Protein AF-A0A3M1VS32-F1 (afdb_monomer_lite)

Foldseek 3Di:
DVVVVVVVVVVVVVVVVVVVPPPPPPDPDDPLVVQLQVQLVVQLQVQLVVQLVVQVVDPPRDSNVRSNVRSVVRRVVSSVVSVVVVVVVVVVVVVVVVVVVVVVVVVVVVVVVVVVVVVVVVVVVVVVDPPDPVVPPDPPPPPDDPDDDD

Radius of gyration: 36.93 Å; chains: 1; bounding box: 80×40×96 Å

Sequence (150 aa):
MKNSRIRKILVFLVILAVSGCGNSIGQKPSPLIEDITVGGLAGGALGAGTGALVGSLIKNGDVAASAMLGAAIGAPIGMIVKTKYRDFKDDMKIASNYAKIRERQKLIEKTELEIREAREKMHRESMMFEPDPDLRGEYIYTGPTLGIPQ

Secondary structure (DSSP, 8-state):
-HHHHHHHHHHHHHHHHHHHGGGGTTS---HHHHHHHHHHHHHHHHHHHHHHHHHHHSTT--HHHHHHHHHHHHHHHHHHHHHHHHHHHHHHHHHHHHHHHHHHHHHHHHHHHHHHHHHHHHHHHHHH----GGG--S--------PPP-

pLDDT: mean 78.96, std 12.84, range [46.59, 97.81]

Structure (mmCIF, N/CA/C/O backbone):
data_AF-A0A3M1VS32-F1
#
_entry.id   AF-A0A3M1VS32-F1
#
loop_
_atom_site.group_PDB
_atom_site.id
_atom_site.type_symbol
_atom_site.label_atom_id
_atom_site.label_alt_id
_atom_site.label_comp_id
_atom_site.label_asym_id
_atom_site.label_entity_id
_atom_site.label_seq_id
_atom_site.pdbx_PDB_ins_code
_atom_site.Cartn_x
_atom_site.Cartn_y
_atom_site.Cartn_z
_atom_site.occupancy
_atom_site.B_iso_or_equiv
_atom_site.auth_seq_id
_atom_site.auth_comp_id
_atom_site.auth_asym_id
_atom_site.auth_atom_id
_atom_site.pdbx_PDB_model_num
ATOM 1 N N . MET A 1 1 ? -46.459 4.861 32.989 1.00 53.56 1 MET A N 1
ATOM 2 C CA . MET A 1 1 ? -46.376 5.490 31.642 1.00 53.56 1 MET A CA 1
ATOM 3 C C . MET A 1 1 ? -45.253 6.529 31.457 1.00 53.56 1 MET A C 1
ATOM 5 O O . MET A 1 1 ? -44.886 6.774 30.314 1.00 53.56 1 MET A O 1
ATOM 9 N N . LYS A 1 2 ? -44.658 7.114 32.514 1.00 60.03 2 LYS A N 1
ATOM 10 C CA . LYS A 1 2 ? -43.609 8.158 32.401 1.00 60.03 2 LYS A CA 1
ATOM 11 C C . LYS A 1 2 ? -42.298 7.687 31.726 1.00 60.03 2 LYS A C 1
ATOM 13 O O . LYS A 1 2 ? -41.716 8.433 30.947 1.00 60.03 2 LYS A O 1
ATOM 18 N N . ASN A 1 3 ? -41.900 6.426 31.919 1.00 62.53 3 ASN A N 1
ATOM 19 C CA . ASN A 1 3 ? -40.600 5.912 31.446 1.00 62.53 3 ASN A CA 1
ATOM 20 C C . ASN A 1 3 ? -40.516 5.694 29.921 1.00 62.53 3 ASN A C 1
ATOM 22 O O . ASN A 1 3 ? -39.430 5.737 29.351 1.00 62.53 3 ASN A O 1
ATOM 26 N N . SER A 1 4 ? -41.650 5.510 29.234 1.00 68.75 4 SER A N 1
ATOM 27 C CA . SER A 1 4 ? -41.678 5.295 27.775 1.00 68.75 4 SER A CA 1
ATOM 28 C C . SER A 1 4 ? -41.343 6.569 26.986 1.00 68.75 4 SER A C 1
ATOM 30 O O . SER A 1 4 ? -40.641 6.510 25.978 1.00 68.75 4 SER A O 1
ATOM 32 N N . ARG A 1 5 ? -41.768 7.746 27.475 1.00 77.38 5 ARG A N 1
ATOM 33 C CA . ARG A 1 5 ? -41.448 9.033 26.831 1.00 77.38 5 ARG A CA 1
ATOM 34 C C . ARG A 1 5 ? -39.968 9.389 26.963 1.00 77.38 5 ARG A C 1
ATOM 36 O O . ARG A 1 5 ? -39.374 9.838 25.992 1.00 77.38 5 ARG A O 1
ATOM 43 N N . ILE A 1 6 ? -39.368 9.116 28.123 1.00 79.69 6 ILE A N 1
ATOM 44 C CA . ILE A 1 6 ? -37.945 9.387 28.380 1.00 79.69 6 ILE A CA 1
ATOM 45 C C . ILE A 1 6 ? -37.060 8.541 27.455 1.00 79.69 6 ILE A C 1
ATOM 47 O O . ILE A 1 6 ? -36.134 9.070 26.850 1.00 79.69 6 ILE A O 1
ATOM 51 N N . ARG A 1 7 ? -37.398 7.260 27.246 1.00 76.12 7 ARG A N 1
ATOM 52 C CA . ARG A 1 7 ? -36.672 6.381 26.312 1.00 76.12 7 ARG A CA 1
ATOM 53 C C . ARG A 1 7 ? -36.698 6.892 24.868 1.00 76.12 7 ARG A C 1
ATOM 55 O O . ARG A 1 7 ? -35.672 6.859 24.201 1.00 76.12 7 ARG A O 1
ATO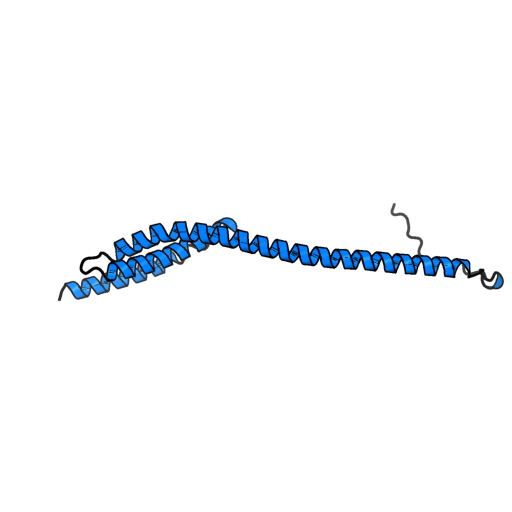M 62 N N . LYS A 1 8 ? -37.847 7.387 24.394 1.00 80.62 8 LYS A N 1
ATOM 63 C CA . LYS A 1 8 ? -37.973 7.930 23.029 1.00 80.62 8 LYS A CA 1
ATOM 64 C C . LYS A 1 8 ? -37.148 9.204 22.835 1.00 80.62 8 LYS A C 1
ATOM 66 O O . LYS A 1 8 ? -36.509 9.346 21.801 1.00 80.62 8 LYS A O 1
ATOM 71 N N . ILE A 1 9 ? -37.122 10.086 23.836 1.00 82.25 9 ILE A N 1
ATOM 72 C CA . ILE A 1 9 ? -36.324 11.321 23.801 1.00 82.25 9 ILE A CA 1
ATOM 73 C C . ILE A 1 9 ? -34.824 10.996 23.781 1.00 82.25 9 ILE A C 1
ATOM 75 O O . ILE A 1 9 ? -34.090 11.583 22.995 1.00 82.25 9 ILE A O 1
ATOM 79 N N . LEU A 1 10 ? -34.382 10.013 24.574 1.00 76.19 10 LEU A N 1
ATOM 80 C CA . LEU A 1 10 ? -32.982 9.575 24.617 1.00 76.19 10 LEU A CA 1
ATOM 81 C C . LEU A 1 10 ? -32.504 9.019 23.269 1.00 76.19 10 LEU A C 1
ATOM 83 O O . LEU A 1 10 ? -31.437 9.394 22.795 1.00 76.19 10 LEU A O 1
ATOM 87 N N . VAL A 1 11 ? -33.318 8.186 22.613 1.00 78.75 11 VAL A N 1
ATOM 88 C CA . VAL A 1 11 ? -32.996 7.647 21.280 1.00 78.75 11 VAL A CA 1
ATOM 89 C C . VAL A 1 11 ? -32.907 8.766 20.238 1.00 78.75 11 VAL A C 1
ATOM 91 O O . VAL A 1 11 ? -31.980 8.781 19.433 1.00 78.75 11 VAL A O 1
ATOM 94 N N . PHE A 1 12 ? -33.822 9.736 20.279 1.00 79.81 12 PHE A N 1
ATOM 95 C CA . PHE A 1 12 ? -33.820 10.860 19.338 1.00 79.81 12 PHE A CA 1
ATOM 96 C C . PHE A 1 12 ? -32.599 11.776 19.520 1.00 79.81 12 PHE A C 1
ATOM 98 O O . PHE A 1 12 ? -32.022 12.247 18.543 1.00 79.81 12 PHE A O 1
ATOM 105 N N . LEU A 1 13 ? -32.171 11.987 20.768 1.00 78.06 13 LEU A N 1
ATOM 106 C CA . LEU A 1 13 ? -31.011 12.812 21.106 1.00 78.06 13 LEU A CA 1
ATOM 107 C C . LEU A 1 13 ? -29.695 12.143 20.680 1.00 78.06 13 LEU A C 1
ATOM 109 O O . LEU A 1 13 ? -28.805 12.820 20.173 1.00 78.06 13 LEU A O 1
ATOM 113 N N . VAL A 1 14 ? -29.605 10.812 20.785 1.00 76.00 14 VAL A N 1
ATOM 114 C CA . VAL A 1 14 ? -28.470 10.037 20.252 1.00 76.00 14 VAL A CA 1
ATOM 115 C C . VAL A 1 14 ? -28.407 10.127 18.723 1.00 76.00 14 VAL A C 1
ATOM 117 O O . VAL A 1 14 ? -27.333 10.363 18.178 1.00 76.00 14 VAL A O 1
ATOM 120 N N . ILE A 1 15 ? -29.540 10.024 18.019 1.00 73.62 15 ILE A N 1
ATOM 121 C CA . ILE A 1 15 ? -29.583 10.161 16.549 1.00 73.62 15 ILE A CA 1
ATOM 122 C C . ILE A 1 15 ? -29.148 11.572 16.110 1.00 73.62 15 ILE A C 1
ATOM 124 O O . ILE A 1 15 ? -28.368 11.715 15.166 1.00 73.62 15 ILE A O 1
ATOM 128 N N . LEU A 1 16 ? -29.591 12.615 16.820 1.00 66.94 16 LEU A N 1
ATOM 129 C CA . LEU A 1 16 ? -29.180 14.002 16.566 1.00 66.94 16 LEU A CA 1
ATOM 130 C C . LEU A 1 16 ? -27.685 14.232 16.834 1.00 66.94 16 LEU A C 1
ATOM 132 O O . LEU A 1 16 ? -27.024 14.893 16.035 1.00 66.94 16 LEU A O 1
ATOM 136 N N . ALA A 1 17 ? -27.135 13.651 17.902 1.00 68.44 17 ALA A N 1
ATOM 137 C CA . ALA A 1 17 ? -25.711 13.760 18.221 1.00 68.44 17 ALA A CA 1
ATOM 138 C C . ALA A 1 17 ? -24.822 13.067 17.171 1.00 68.44 17 ALA A C 1
ATOM 140 O O . ALA A 1 17 ? -23.802 13.621 16.766 1.00 68.44 17 ALA A O 1
ATOM 141 N N . VAL A 1 18 ? -25.237 11.899 16.665 1.00 65.12 18 VAL A N 1
ATOM 142 C CA . VAL A 1 18 ? -24.514 11.179 15.597 1.00 65.12 18 VAL A CA 1
ATOM 143 C C . VAL A 1 18 ? -24.574 11.938 14.264 1.00 65.12 18 VAL A C 1
ATOM 145 O O . VAL A 1 18 ? -23.606 11.931 13.508 1.00 65.12 18 VAL A O 1
ATOM 148 N N . SER A 1 19 ? -25.668 12.657 13.999 1.00 61.50 19 SER A N 1
ATOM 149 C CA . SER A 1 19 ? -25.829 13.465 12.780 1.00 61.50 19 SER A CA 1
ATOM 150 C C . SER A 1 19 ? -25.017 14.773 12.813 1.00 61.50 19 SER A C 1
ATOM 152 O O . SER A 1 19 ? -24.660 15.302 11.763 1.00 61.50 19 SER A O 1
ATOM 154 N N . GLY A 1 20 ? -24.705 15.299 14.006 1.00 51.66 20 GLY A N 1
ATOM 155 C CA . GLY A 1 20 ? -24.006 16.578 14.188 1.00 51.66 20 GLY A CA 1
ATOM 156 C C . GLY A 1 20 ? -22.483 16.527 14.017 1.00 51.66 20 GLY A C 1
ATOM 157 O O . GLY A 1 20 ? -21.881 17.533 13.648 1.00 51.66 20 GLY A O 1
ATOM 158 N N . CYS A 1 21 ? -21.844 15.370 14.221 1.00 56.97 21 CYS A N 1
ATOM 159 C CA . CYS A 1 21 ? -20.386 15.231 14.081 1.00 56.97 21 CYS A CA 1
ATOM 160 C C . CYS A 1 21 ? -19.898 14.996 12.637 1.00 56.97 21 CYS A C 1
ATOM 162 O O . CYS A 1 21 ? -18.690 14.964 12.409 1.00 56.97 21 CYS A O 1
ATOM 164 N N . GLY A 1 22 ? -20.794 14.852 11.654 1.00 51.81 22 GLY A N 1
ATOM 165 C CA . GLY A 1 22 ? -20.415 14.551 10.265 1.00 51.81 22 GLY A CA 1
ATOM 166 C C . GLY A 1 22 ? -19.748 15.704 9.500 1.00 51.81 22 GLY A C 1
ATOM 167 O O . GLY A 1 22 ? -19.025 15.456 8.540 1.00 51.81 22 GLY A O 1
ATOM 168 N N . ASN A 1 23 ? -19.935 16.959 9.927 1.00 49.12 23 ASN A N 1
ATOM 169 C CA . ASN A 1 23 ? -19.602 18.129 9.099 1.00 49.12 23 ASN A CA 1
ATOM 170 C C . ASN A 1 23 ? -18.269 18.823 9.432 1.00 49.12 23 ASN A C 1
ATOM 172 O O . ASN A 1 23 ? -17.938 19.828 8.806 1.00 49.12 23 ASN A O 1
ATOM 176 N N . SER A 1 24 ? -17.467 18.299 10.364 1.00 50.03 24 SER A N 1
ATOM 177 C CA . SER A 1 24 ? -16.144 18.869 10.689 1.00 50.03 24 SER A CA 1
ATOM 178 C C . SER A 1 24 ? -14.966 18.178 9.981 1.00 50.03 24 SER A C 1
ATOM 180 O O . SER A 1 24 ? -13.818 18.547 10.205 1.00 50.03 24 SER A O 1
ATOM 182 N N . ILE A 1 25 ? -15.217 17.224 9.077 1.00 50.75 25 ILE A N 1
ATOM 183 C CA . ILE A 1 25 ? -14.188 16.457 8.337 1.00 50.75 25 ILE A CA 1
ATOM 184 C C . ILE A 1 25 ? -13.789 17.177 7.024 1.00 50.75 25 ILE A C 1
ATOM 186 O O . ILE A 1 25 ? -13.653 16.570 5.967 1.00 50.75 25 ILE A O 1
ATOM 190 N N . GLY A 1 26 ? -13.664 18.509 7.060 1.00 46.59 26 GLY A N 1
ATOM 191 C CA . GLY A 1 26 ? -13.400 19.349 5.877 1.00 46.59 26 GLY A CA 1
ATOM 192 C C . GLY A 1 26 ? -11.945 19.797 5.694 1.00 46.59 26 GLY A C 1
ATOM 193 O O . GLY A 1 26 ? -11.594 20.341 4.649 1.00 46.59 26 GLY A O 1
ATOM 194 N N . GLN A 1 27 ? -11.075 19.583 6.681 1.00 50.41 27 GLN A N 1
ATOM 195 C CA . GLN A 1 27 ? -9.645 19.854 6.539 1.00 50.41 27 GLN A CA 1
ATOM 196 C C . GLN A 1 27 ? -8.977 18.609 5.973 1.00 50.41 27 GLN A C 1
ATOM 198 O O . GLN A 1 27 ? -8.869 17.627 6.695 1.00 50.41 27 GLN A O 1
ATOM 203 N N . LYS A 1 28 ? -8.543 18.652 4.702 1.00 52.28 28 LYS A N 1
ATOM 204 C CA . LYS A 1 28 ? -7.688 17.624 4.083 1.00 52.28 28 LYS A CA 1
ATOM 205 C C . LYS A 1 28 ? -6.465 17.400 4.981 1.00 52.28 28 LYS A C 1
ATOM 207 O O . LYS A 1 28 ? -5.561 18.240 4.958 1.00 52.28 28 LYS A O 1
ATOM 212 N N . PRO A 1 29 ? -6.417 16.327 5.787 1.00 54.75 29 PRO A N 1
ATOM 213 C CA . PRO A 1 29 ? -5.236 16.032 6.567 1.00 54.75 29 PRO A CA 1
ATOM 214 C C . PRO A 1 29 ? -4.180 15.508 5.598 1.00 54.75 29 PRO A C 1
ATOM 216 O O . PRO A 1 29 ? -4.496 14.908 4.570 1.00 54.75 29 PRO A O 1
ATOM 219 N N . SER A 1 30 ? -2.909 15.701 5.927 1.00 59.88 30 SER A N 1
ATOM 220 C CA . SER A 1 30 ? -1.821 14.985 5.265 1.00 59.88 30 SER A CA 1
ATOM 221 C C . SER A 1 30 ? -2.143 13.478 5.215 1.00 59.88 30 SER A C 1
ATOM 223 O O . SER A 1 30 ? -2.711 12.960 6.181 1.00 59.88 30 SER A O 1
ATOM 225 N N . PRO A 1 31 ? -1.754 12.743 4.156 1.00 64.81 31 PRO A N 1
ATOM 226 C CA . PRO A 1 31 ? -2.175 11.351 3.927 1.00 64.81 31 PRO A CA 1
ATOM 227 C C . PRO A 1 31 ? -1.819 10.398 5.082 1.00 64.81 31 PRO A C 1
ATOM 229 O O . PRO A 1 31 ? -2.462 9.372 5.281 1.00 64.81 31 PRO A O 1
ATOM 232 N N . LEU A 1 32 ? -0.823 10.755 5.900 1.00 64.19 32 LEU A N 1
ATOM 233 C CA . LEU A 1 32 ? -0.476 10.009 7.107 1.00 64.19 32 LEU A CA 1
ATOM 234 C C . LEU A 1 32 ? -1.533 10.118 8.218 1.00 64.19 32 LEU A C 1
ATOM 236 O O . LEU A 1 32 ? -1.775 9.145 8.929 1.00 64.19 32 LEU A O 1
ATOM 240 N N . ILE A 1 33 ? -2.137 11.297 8.376 1.00 68.50 33 ILE A N 1
ATOM 241 C CA . ILE A 1 33 ? -3.128 11.573 9.419 1.00 68.50 33 ILE A CA 1
ATOM 242 C C . ILE A 1 33 ? -4.476 10.978 9.019 1.00 68.50 33 ILE A C 1
ATOM 244 O O . ILE A 1 33 ? -5.130 10.362 9.852 1.00 68.50 33 ILE A O 1
ATOM 248 N N . GLU A 1 34 ? -4.843 11.057 7.740 1.00 73.56 34 GLU A N 1
ATOM 249 C CA . GLU A 1 34 ? -6.081 10.456 7.233 1.00 73.56 34 GLU A CA 1
ATOM 250 C C . GLU A 1 34 ? -6.140 8.948 7.515 1.00 73.56 34 GLU A C 1
ATOM 252 O O . GLU A 1 34 ? -7.156 8.429 7.983 1.00 73.56 34 GLU A O 1
ATOM 257 N N . ASP A 1 35 ? -5.028 8.236 7.326 1.00 69.56 35 ASP A N 1
ATOM 258 C CA . ASP A 1 35 ? -4.998 6.799 7.563 1.00 69.56 35 ASP A CA 1
ATOM 259 C C . ASP A 1 35 ? -5.205 6.426 9.027 1.00 69.56 35 ASP A C 1
ATOM 261 O O . ASP A 1 35 ? -6.000 5.529 9.326 1.00 69.56 35 ASP A O 1
ATOM 265 N N . ILE A 1 36 ? -4.527 7.143 9.918 1.00 73.44 36 ILE A N 1
ATOM 266 C CA . ILE A 1 36 ? -4.615 6.974 11.367 1.00 73.44 36 ILE A CA 1
ATOM 267 C C . ILE A 1 36 ? -6.035 7.271 11.852 1.00 73.44 36 ILE A C 1
ATOM 269 O O . ILE A 1 36 ? -6.620 6.468 12.583 1.00 73.44 36 ILE A O 1
ATOM 273 N N . THR A 1 37 ? -6.612 8.387 11.405 1.00 79.19 37 THR A N 1
ATOM 274 C CA . THR A 1 37 ? -7.954 8.810 11.807 1.00 79.19 37 THR A CA 1
ATOM 275 C C . THR A 1 37 ? -9.013 7.838 11.304 1.00 79.19 37 THR A C 1
ATOM 277 O O . THR A 1 37 ? -9.890 7.452 12.070 1.00 79.19 37 THR A O 1
ATOM 280 N N . VAL A 1 38 ? -8.914 7.365 10.059 1.00 83.06 38 VAL A N 1
ATOM 281 C CA . VAL A 1 38 ? -9.865 6.384 9.512 1.00 83.06 38 VAL A CA 1
ATOM 282 C C . VAL A 1 38 ? -9.753 5.037 10.232 1.00 83.06 38 VAL A C 1
ATOM 284 O O . VAL A 1 38 ? -10.777 4.423 10.524 1.00 83.06 38 VAL A O 1
ATOM 287 N N . GLY A 1 39 ? -8.538 4.578 10.554 1.00 77.75 39 GLY A N 1
ATOM 288 C CA . GLY A 1 39 ? -8.332 3.335 11.307 1.00 77.75 39 GLY A CA 1
ATOM 289 C C . GLY A 1 39 ? -8.890 3.419 12.728 1.00 77.75 39 GLY A C 1
ATOM 290 O O . GLY A 1 39 ? -9.598 2.514 13.171 1.00 77.75 39 GLY A O 1
ATOM 291 N N . GLY A 1 40 ? -8.637 4.536 13.413 1.00 81.25 40 GLY A N 1
ATOM 292 C CA . GLY A 1 40 ? -9.163 4.788 14.751 1.00 81.25 40 GLY A CA 1
ATOM 293 C C . GLY A 1 40 ? -10.678 4.972 14.783 1.00 81.25 40 GLY A C 1
ATOM 294 O O . GLY A 1 40 ? -11.340 4.436 15.665 1.00 81.25 40 GLY A O 1
ATOM 295 N N . LEU A 1 41 ? -11.253 5.662 13.799 1.00 84.12 41 LEU A N 1
ATOM 296 C CA . LEU A 1 41 ? -12.696 5.886 13.727 1.00 84.12 41 LEU A CA 1
ATOM 297 C C . LEU A 1 41 ? -13.448 4.598 13.375 1.00 84.12 41 LEU A C 1
ATOM 299 O O . LEU A 1 41 ? -14.444 4.284 14.021 1.00 84.12 41 LEU A O 1
ATOM 303 N N . ALA A 1 42 ? -12.941 3.805 12.425 1.00 83.88 42 ALA A N 1
ATOM 304 C CA . ALA A 1 42 ? -13.509 2.496 12.105 1.00 83.88 42 ALA A CA 1
ATOM 305 C C . ALA A 1 42 ? -13.383 1.515 13.283 1.00 83.88 42 ALA A C 1
ATOM 307 O O . ALA A 1 42 ? -14.354 0.844 13.635 1.00 83.88 42 ALA A O 1
ATOM 308 N N . GLY A 1 43 ? -12.213 1.464 13.930 1.00 79.00 43 GLY A N 1
ATOM 309 C CA . GLY A 1 43 ? -11.985 0.631 15.112 1.00 79.00 43 GLY A CA 1
ATOM 310 C C . GLY A 1 43 ? -12.842 1.053 16.304 1.00 79.00 43 GLY A C 1
ATOM 311 O O . GLY A 1 43 ? -13.421 0.205 16.978 1.00 79.00 43 GLY A O 1
ATOM 312 N N . GLY A 1 44 ? -12.987 2.358 16.530 1.00 85.50 44 GLY A N 1
ATOM 313 C CA . GLY A 1 44 ? -13.839 2.920 17.573 1.00 85.50 44 GLY A CA 1
ATOM 314 C C . GLY A 1 44 ? -15.321 2.655 17.316 1.00 85.50 44 GLY A C 1
ATOM 315 O O . GLY A 1 44 ? -16.032 2.259 18.233 1.00 85.50 44 GLY A O 1
ATOM 316 N N . ALA A 1 45 ? -15.787 2.792 16.072 1.00 85.44 45 ALA A N 1
ATOM 317 C CA . ALA A 1 45 ? -17.168 2.484 15.701 1.00 85.44 45 ALA A CA 1
ATOM 318 C C . ALA A 1 45 ? -17.488 0.991 15.871 1.00 85.44 45 ALA A C 1
ATOM 320 O O . ALA A 1 45 ? -18.511 0.645 16.465 1.00 85.44 45 ALA A O 1
ATOM 321 N N . LEU A 1 46 ? -16.599 0.105 15.408 1.00 86.75 46 LEU A N 1
ATOM 322 C CA . LEU A 1 46 ? -16.746 -1.339 15.605 1.00 86.75 46 LEU A CA 1
ATOM 323 C C . LEU A 1 46 ? -16.713 -1.700 17.090 1.00 86.75 46 LEU A C 1
ATOM 325 O O . LEU A 1 46 ? -17.598 -2.415 17.549 1.00 86.75 46 LEU A O 1
ATOM 329 N N . GLY A 1 47 ? -15.748 -1.155 17.834 1.00 81.75 47 GLY A N 1
ATOM 330 C CA . GLY A 1 47 ? -15.614 -1.348 19.274 1.00 81.75 47 GLY A CA 1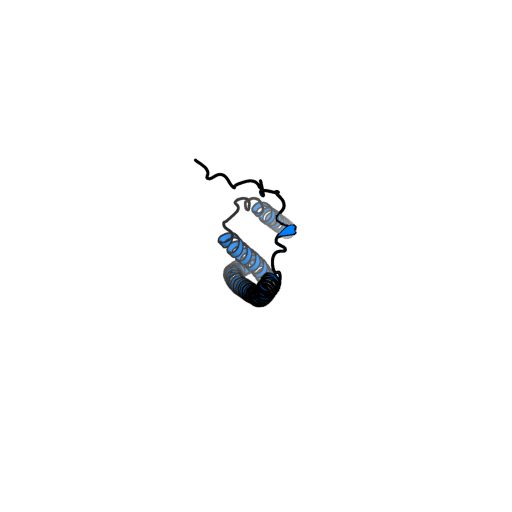
ATOM 331 C C . GLY A 1 47 ? -16.835 -0.860 20.053 1.00 81.75 47 GLY A C 1
ATOM 332 O O . GLY A 1 47 ? -17.313 -1.561 20.942 1.00 81.75 47 GLY A O 1
ATOM 333 N N . ALA A 1 48 ? -17.398 0.299 19.699 1.00 86.31 48 ALA A N 1
ATOM 334 C CA . ALA A 1 48 ? -18.652 0.777 20.277 1.00 86.31 48 ALA A CA 1
ATOM 335 C C . ALA A 1 48 ? -19.827 -0.137 19.950 1.00 86.31 48 ALA A C 1
ATOM 337 O O . ALA A 1 48 ? -20.644 -0.398 20.830 1.00 86.31 48 ALA A O 1
ATOM 338 N N . GLY A 1 49 ? -19.905 -0.648 18.720 1.00 85.56 49 GLY A N 1
ATOM 339 C CA . GLY A 1 49 ? -20.928 -1.610 18.321 1.00 85.56 49 GLY A CA 1
ATOM 340 C C . GLY A 1 49 ? -20.881 -2.884 19.166 1.00 85.56 49 GLY A C 1
ATOM 341 O O . GLY A 1 49 ? -21.904 -3.296 19.719 1.00 85.56 49 GLY A O 1
ATOM 342 N N . THR A 1 50 ? -19.697 -3.478 19.341 1.00 85.50 50 THR A N 1
ATOM 343 C CA . THR A 1 50 ? -19.518 -4.654 20.208 1.00 85.50 50 THR A CA 1
ATOM 344 C C . THR A 1 50 ? -19.779 -4.330 21.675 1.00 85.50 50 THR A C 1
ATOM 346 O O . THR A 1 50 ? -20.479 -5.086 22.345 1.00 85.50 50 THR A O 1
ATOM 349 N N . GLY A 1 51 ? -19.285 -3.197 22.175 1.00 76.81 51 GLY A N 1
ATOM 350 C CA . GLY A 1 51 ? -19.519 -2.752 23.548 1.00 76.81 51 GLY A CA 1
ATOM 351 C C . GLY A 1 51 ? -21.002 -2.522 23.856 1.00 76.81 51 GLY A C 1
ATOM 352 O O . GLY A 1 51 ? -21.494 -2.958 24.896 1.00 76.81 51 GLY A O 1
ATOM 353 N N . ALA A 1 52 ? -21.744 -1.920 22.926 1.00 86.94 52 ALA A N 1
ATOM 354 C CA . ALA A 1 52 ? -23.188 -1.732 23.036 1.00 86.94 52 ALA A CA 1
ATOM 355 C C . ALA A 1 52 ? -23.934 -3.074 23.063 1.00 86.94 52 ALA A C 1
ATOM 357 O O . ALA A 1 52 ? -24.821 -3.270 23.897 1.00 86.94 52 ALA A O 1
ATOM 358 N N . LEU A 1 53 ? -23.560 -4.014 22.184 1.00 85.56 53 LEU A N 1
ATOM 359 C CA . LEU A 1 53 ? -24.140 -5.359 22.148 1.00 85.56 53 LEU A CA 1
ATOM 360 C C . LEU A 1 53 ? -23.934 -6.088 23.478 1.00 85.56 53 LEU A C 1
ATOM 362 O O . LEU A 1 53 ? -24.904 -6.579 24.053 1.00 85.56 53 LEU A O 1
ATOM 366 N N . VAL A 1 54 ? -22.710 -6.094 24.011 1.00 84.25 54 VAL A N 1
ATOM 367 C CA . VAL A 1 54 ? -22.409 -6.722 25.308 1.00 84.25 54 VAL A CA 1
ATOM 368 C C . VAL A 1 54 ? -23.180 -6.040 26.441 1.00 84.25 54 VAL A C 1
ATOM 370 O O . VAL A 1 54 ? -23.810 -6.723 27.248 1.00 84.25 54 VAL A O 1
ATOM 373 N N . GLY A 1 55 ? -23.213 -4.705 26.464 1.00 80.31 55 GLY A N 1
ATOM 374 C CA . GLY A 1 55 ? -23.978 -3.945 27.454 1.00 80.31 55 GLY A CA 1
ATOM 375 C C . GLY A 1 55 ? -25.480 -4.240 27.406 1.00 80.31 55 GLY A C 1
ATOM 376 O O . GLY A 1 55 ? -26.127 -4.285 28.450 1.00 80.31 55 GLY A O 1
ATOM 377 N N . SER A 1 56 ? -26.030 -4.511 26.216 1.00 83.75 56 SER A N 1
ATOM 378 C CA . SER A 1 56 ? -27.455 -4.821 26.025 1.00 83.75 56 SER A CA 1
ATOM 379 C C . SER A 1 56 ? -27.872 -6.199 26.550 1.00 83.75 56 SER A C 1
ATOM 381 O O . SER A 1 56 ? -29.045 -6.406 26.864 1.00 83.75 56 SER A O 1
ATOM 383 N N . LEU A 1 57 ? -26.920 -7.128 26.681 1.00 87.56 57 LEU A N 1
ATOM 384 C CA . LEU A 1 57 ? -27.163 -8.479 27.193 1.00 87.56 57 LEU A CA 1
ATOM 385 C C . LEU A 1 57 ? -27.199 -8.530 28.729 1.00 87.56 57 LEU A C 1
ATOM 387 O O . LEU A 1 57 ? -27.720 -9.485 29.306 1.00 87.56 57 LEU A O 1
ATOM 391 N N . ILE A 1 58 ? -26.687 -7.503 29.410 1.00 88.38 58 ILE A N 1
ATOM 392 C CA . ILE A 1 58 ? -26.675 -7.424 30.872 1.00 88.38 58 ILE A CA 1
ATOM 393 C C . ILE A 1 58 ? -27.967 -6.739 31.336 1.00 88.38 58 ILE A C 1
ATOM 395 O O . ILE A 1 58 ? -28.226 -5.587 31.003 1.00 88.38 58 ILE A O 1
ATOM 399 N N . LYS A 1 59 ? -28.771 -7.425 32.164 1.00 83.19 59 LYS A N 1
ATOM 400 C CA . LYS A 1 59 ? -30.093 -6.945 32.636 1.00 83.19 59 LYS A CA 1
ATOM 401 C C . LYS A 1 59 ? -30.091 -5.538 33.261 1.00 83.19 59 LYS A C 1
ATOM 403 O O . LYS A 1 59 ? -31.110 -4.861 33.190 1.00 83.19 59 LYS A O 1
ATOM 408 N N . ASN A 1 60 ? -28.966 -5.118 33.842 1.00 87.19 60 ASN A N 1
ATOM 409 C CA . ASN A 1 60 ? -28.749 -3.793 34.438 1.00 87.19 60 ASN A CA 1
ATOM 410 C C . ASN A 1 60 ? -27.525 -3.074 33.834 1.00 87.19 60 ASN A C 1
ATOM 412 O O . ASN A 1 60 ? -26.951 -2.195 34.471 1.00 87.19 60 ASN A O 1
ATOM 416 N N . GLY A 1 61 ? -27.070 -3.495 32.652 1.00 74.56 61 GLY A N 1
ATOM 417 C CA . GLY A 1 61 ? -25.891 -2.928 32.010 1.00 74.56 61 GLY A CA 1
ATOM 418 C C . GLY A 1 61 ? -26.196 -1.581 31.373 1.00 74.56 61 GLY A C 1
ATOM 419 O O . GLY A 1 61 ? -27.189 -1.429 30.659 1.00 74.56 61 GLY A O 1
ATOM 420 N N . ASP A 1 62 ? -25.322 -0.604 31.597 1.00 87.25 62 ASP A N 1
ATOM 421 C CA . ASP A 1 62 ? -25.354 0.632 30.830 1.00 87.25 62 ASP A CA 1
ATOM 422 C C . ASP A 1 62 ? -24.743 0.381 29.441 1.00 87.25 62 ASP A C 1
ATOM 424 O O . ASP A 1 62 ? -23.531 0.199 29.270 1.00 87.25 62 ASP A O 1
ATOM 428 N N . VAL A 1 63 ? -25.621 0.335 28.437 1.00 85.62 63 VAL A N 1
ATOM 429 C CA . VAL A 1 63 ? -25.271 0.174 27.020 1.00 85.62 63 VAL A CA 1
ATOM 430 C C . VAL A 1 63 ? -24.358 1.307 26.557 1.00 85.62 63 VAL A C 1
ATOM 432 O O . VAL A 1 63 ? -23.428 1.057 25.794 1.00 85.62 63 VAL A O 1
ATOM 435 N N . ALA A 1 64 ? -24.588 2.536 27.031 1.00 86.38 64 ALA A N 1
ATOM 436 C CA . ALA A 1 64 ? -23.801 3.694 26.627 1.00 86.38 64 ALA A CA 1
ATOM 437 C C . ALA A 1 64 ? -22.386 3.622 27.206 1.00 86.38 64 ALA A C 1
ATOM 439 O O . ALA A 1 64 ? -21.417 3.797 26.467 1.00 86.38 64 ALA A O 1
ATOM 440 N N . ALA A 1 65 ? -22.256 3.280 28.491 1.00 87.38 65 ALA A N 1
ATOM 441 C CA . ALA A 1 65 ? -20.950 3.092 29.122 1.00 87.38 65 ALA A CA 1
ATOM 442 C C . ALA A 1 65 ? -20.153 1.967 28.442 1.00 87.38 65 ALA A C 1
ATOM 444 O O . ALA A 1 65 ? -18.963 2.121 28.163 1.00 87.38 65 ALA A O 1
ATOM 445 N N . SER A 1 66 ? -20.822 0.860 28.112 1.00 84.50 66 SER A N 1
ATOM 446 C CA . SER A 1 66 ? -20.186 -0.295 27.470 1.00 84.50 66 SER A CA 1
ATOM 447 C C . SER A 1 66 ? -19.774 0.009 26.025 1.00 84.50 66 SER A C 1
ATOM 449 O O . SER A 1 66 ? -18.681 -0.368 25.606 1.00 84.50 66 SER A O 1
ATOM 451 N N . ALA A 1 67 ? -20.595 0.750 25.273 1.00 85.62 67 ALA A N 1
ATOM 452 C CA . ALA A 1 67 ? -20.246 1.250 23.944 1.00 85.62 67 ALA A CA 1
ATOM 453 C C . ALA A 1 67 ? -19.055 2.217 23.994 1.00 85.62 67 ALA A C 1
ATOM 455 O O . ALA A 1 67 ? -18.138 2.119 23.183 1.00 85.62 67 ALA A O 1
ATOM 456 N N . MET A 1 68 ? -19.029 3.128 24.967 1.00 89.25 68 MET A N 1
ATOM 457 C CA . MET A 1 68 ? -17.937 4.091 25.102 1.00 89.25 68 MET A CA 1
ATOM 458 C C . MET A 1 68 ? -16.620 3.398 25.466 1.00 89.25 68 MET A C 1
ATOM 460 O O . MET A 1 68 ? -15.583 3.713 24.885 1.00 89.25 68 MET A O 1
ATOM 464 N N . LEU A 1 69 ? -16.666 2.404 26.360 1.00 87.44 69 LEU A N 1
ATOM 465 C CA . LEU A 1 69 ? -15.516 1.558 26.686 1.00 87.44 69 LEU A CA 1
ATOM 466 C C . LEU A 1 69 ? -15.028 0.788 25.450 1.00 87.44 69 LEU A C 1
ATOM 468 O O . LEU A 1 69 ? -13.834 0.761 25.153 1.00 87.44 69 LEU A O 1
ATOM 472 N N . GLY A 1 70 ? -15.965 0.206 24.700 1.00 79.56 70 GLY A N 1
ATOM 473 C CA . GLY A 1 70 ? -15.676 -0.497 23.459 1.00 79.56 70 GLY A CA 1
ATOM 474 C C . GLY A 1 70 ? -15.026 0.406 22.409 1.00 79.56 70 GLY A C 1
ATOM 475 O O . GLY A 1 70 ? -14.036 0.009 21.801 1.00 79.56 70 GLY A O 1
ATOM 476 N N . ALA A 1 71 ? -15.504 1.642 22.240 1.00 85.75 71 ALA A N 1
ATOM 477 C CA . ALA A 1 71 ? -14.867 2.630 21.368 1.00 85.75 71 ALA A CA 1
ATOM 478 C C . ALA A 1 71 ? -13.471 3.030 21.853 1.00 85.75 71 ALA A C 1
ATOM 480 O O . ALA A 1 71 ? -12.545 3.097 21.044 1.00 85.75 71 ALA A O 1
ATOM 481 N N . ALA A 1 72 ? -13.310 3.273 23.156 1.00 88.12 72 ALA A N 1
ATOM 482 C CA . ALA A 1 72 ? -12.039 3.685 23.745 1.00 88.12 72 ALA A CA 1
ATOM 483 C C . ALA A 1 72 ? -10.938 2.636 23.535 1.00 88.12 72 ALA A C 1
ATOM 485 O O . ALA A 1 72 ? -9.784 2.995 23.315 1.00 88.12 72 ALA A O 1
ATOM 486 N N . ILE A 1 73 ? -11.298 1.349 23.556 1.00 87.12 73 ILE A N 1
ATOM 487 C CA . ILE A 1 73 ? -10.372 0.240 23.294 1.00 87.12 73 ILE A CA 1
ATOM 488 C C . ILE A 1 73 ? -10.237 -0.027 21.786 1.00 87.12 73 ILE A C 1
ATOM 490 O O . ILE A 1 73 ? -9.137 -0.257 21.285 1.00 87.12 73 ILE A O 1
ATOM 494 N N . GLY A 1 74 ? -11.340 0.021 21.038 1.00 79.38 74 GLY A N 1
ATOM 495 C CA . GLY A 1 74 ? -11.366 -0.284 19.608 1.00 79.38 74 GLY A CA 1
ATOM 496 C C . GLY A 1 74 ? -10.620 0.738 18.749 1.00 79.38 74 GLY A C 1
ATOM 497 O O . GLY A 1 74 ? -9.988 0.360 17.762 1.00 79.38 74 GLY A O 1
ATOM 498 N N . ALA A 1 75 ? -10.634 2.017 19.131 1.00 87.44 75 ALA A N 1
ATOM 499 C CA . ALA A 1 75 ? -9.953 3.079 18.395 1.00 87.44 75 ALA A CA 1
ATOM 500 C C . ALA A 1 75 ? -8.420 2.895 18.306 1.00 87.44 75 ALA A C 1
ATOM 502 O O . ALA A 1 75 ? -7.900 2.849 17.187 1.00 87.44 75 ALA A O 1
ATOM 503 N N . PRO A 1 76 ? -7.664 2.730 19.411 1.00 85.56 76 PRO A N 1
ATOM 504 C CA . PRO A 1 76 ? -6.217 2.526 19.324 1.00 85.56 76 PRO A CA 1
ATOM 505 C C . PRO A 1 76 ? -5.854 1.215 18.612 1.00 85.56 76 PRO A C 1
ATOM 507 O O . PRO A 1 76 ? -4.897 1.187 17.838 1.00 85.56 76 PRO A O 1
ATOM 510 N N . ILE A 1 77 ? -6.640 0.146 18.797 1.00 87.00 77 ILE A N 1
ATOM 511 C CA . ILE A 1 77 ? -6.415 -1.130 18.098 1.00 87.00 77 ILE A CA 1
ATOM 512 C C . ILE A 1 77 ? -6.601 -0.954 16.585 1.00 87.00 77 ILE A C 1
ATOM 514 O O . ILE A 1 77 ? -5.736 -1.361 15.808 1.00 87.00 77 ILE A O 1
ATOM 518 N N . GLY A 1 78 ? -7.687 -0.306 16.155 1.00 77.94 78 GLY A N 1
ATOM 519 C CA . GLY A 1 78 ? -7.957 -0.052 14.737 1.00 77.94 78 GLY A CA 1
ATOM 520 C C . GLY A 1 78 ? -6.881 0.803 14.063 1.00 77.94 78 GLY A C 1
ATOM 521 O O . GLY A 1 78 ? -6.503 0.535 12.920 1.00 77.94 78 GLY A O 1
ATOM 522 N N . MET A 1 79 ? -6.325 1.778 14.786 1.00 81.00 79 MET A N 1
ATOM 523 C CA . MET A 1 79 ? -5.196 2.587 14.321 1.00 81.00 79 MET A CA 1
ATOM 524 C C . MET A 1 79 ? -3.945 1.732 14.060 1.00 81.00 79 MET A C 1
ATOM 526 O O . MET A 1 79 ? -3.359 1.833 12.982 1.00 81.00 79 MET A O 1
ATOM 530 N N . ILE A 1 80 ? -3.558 0.863 15.002 1.00 86.38 80 ILE A N 1
ATOM 531 C CA . ILE A 1 80 ? -2.366 0.000 14.876 1.00 86.38 80 ILE A CA 1
ATOM 532 C C . ILE A 1 80 ? -2.533 -1.025 13.749 1.00 86.38 80 ILE A C 1
ATOM 534 O O . ILE A 1 80 ? -1.609 -1.261 12.970 1.00 86.38 80 ILE A O 1
ATOM 538 N N . VAL A 1 81 ? -3.711 -1.642 13.639 1.00 86.31 81 VAL A N 1
ATOM 539 C CA . VAL A 1 81 ? -3.975 -2.628 12.581 1.00 86.31 81 VAL A CA 1
ATOM 540 C C . VAL A 1 81 ? -3.851 -1.978 11.206 1.00 86.31 81 VAL A C 1
ATOM 542 O O . VAL A 1 81 ? -3.232 -2.546 10.306 1.00 86.31 81 VAL A O 1
ATOM 545 N N . LYS A 1 82 ? -4.392 -0.766 11.036 1.00 77.75 82 LYS A N 1
ATOM 546 C CA . LYS A 1 82 ? -4.359 -0.088 9.741 1.00 77.75 82 LYS A CA 1
ATOM 547 C C . LYS A 1 82 ? -2.953 0.378 9.347 1.00 77.75 82 LYS A C 1
ATOM 549 O O . LYS A 1 82 ? -2.610 0.261 8.171 1.00 77.75 82 LYS A O 1
ATOM 554 N N . THR A 1 83 ? -2.127 0.845 10.288 1.00 81.25 83 THR A N 1
ATOM 555 C CA . THR A 1 83 ? -0.728 1.200 9.980 1.00 81.25 83 THR A CA 1
ATOM 556 C C . THR A 1 83 ? 0.060 -0.021 9.515 1.00 81.25 83 THR A C 1
ATOM 558 O O . THR A 1 83 ? 0.670 0.026 8.450 1.00 81.25 83 THR A O 1
ATOM 561 N N . LYS A 1 84 ? -0.059 -1.153 10.219 1.00 83.62 84 LYS A N 1
ATOM 562 C CA . LYS A 1 84 ? 0.583 -2.416 9.813 1.00 83.62 84 LYS A CA 1
ATOM 563 C C . LYS A 1 84 ? 0.091 -2.941 8.468 1.00 83.62 84 LYS A C 1
ATOM 565 O O . LYS A 1 84 ? 0.883 -3.441 7.673 1.00 83.62 84 LYS A O 1
ATOM 570 N N . TYR A 1 85 ? -1.205 -2.817 8.195 1.00 81.81 85 TYR A N 1
ATOM 571 C CA . TYR A 1 85 ? -1.768 -3.229 6.912 1.00 81.81 85 TYR A CA 1
ATOM 572 C C . TYR A 1 85 ? -1.232 -2.391 5.744 1.00 81.81 85 TYR A C 1
ATOM 574 O O . TYR A 1 85 ? -1.025 -2.916 4.649 1.00 81.81 85 TYR A O 1
ATOM 582 N N . ARG A 1 86 ? -0.994 -1.091 5.964 1.00 78.50 86 ARG A N 1
ATOM 583 C CA . ARG A 1 86 ? -0.402 -0.221 4.946 1.00 78.50 86 ARG A CA 1
ATOM 584 C C . ARG A 1 86 ? 1.029 -0.631 4.627 1.00 78.50 86 ARG A C 1
ATOM 586 O O . ARG A 1 86 ? 1.320 -0.814 3.450 1.00 78.50 86 ARG A O 1
ATOM 593 N N . ASP A 1 87 ? 1.851 -0.852 5.652 1.00 82.75 87 ASP A N 1
ATOM 594 C CA . ASP A 1 87 ? 3.238 -1.301 5.480 1.00 82.75 87 ASP A CA 1
ATOM 595 C C . ASP A 1 87 ? 3.283 -2.583 4.633 1.00 82.75 87 ASP A C 1
ATOM 597 O O . ASP A 1 87 ? 3.959 -2.638 3.610 1.00 82.75 87 ASP A O 1
ATOM 601 N N . PHE A 1 88 ? 2.437 -3.565 4.963 1.00 83.31 88 PHE A N 1
ATOM 602 C CA . PHE A 1 88 ? 2.333 -4.806 4.195 1.00 83.31 88 PHE A CA 1
ATOM 603 C C . PHE A 1 88 ? 1.916 -4.576 2.733 1.00 83.31 88 PHE A C 1
ATOM 605 O O . PHE A 1 88 ? 2.464 -5.177 1.806 1.00 83.31 88 PHE A O 1
ATOM 612 N N . LYS A 1 89 ? 0.933 -3.701 2.499 1.00 82.00 89 LYS A N 1
ATOM 613 C CA . LYS A 1 89 ? 0.454 -3.385 1.147 1.00 82.00 89 LYS A CA 1
ATOM 614 C C . LYS A 1 89 ? 1.525 -2.676 0.317 1.00 82.00 89 LYS A C 1
ATOM 616 O O . LYS A 1 89 ? 1.622 -2.928 -0.888 1.00 82.00 89 LYS A O 1
ATOM 621 N N . ASP A 1 90 ? 2.294 -1.791 0.937 1.00 82.44 90 ASP A N 1
ATOM 622 C CA . ASP A 1 90 ? 3.374 -1.070 0.276 1.00 82.44 90 ASP A CA 1
ATOM 623 C C . ASP A 1 90 ? 4.544 -2.010 -0.029 1.00 82.44 90 ASP A C 1
ATOM 625 O O . ASP A 1 90 ? 5.015 -2.014 -1.168 1.00 82.44 90 ASP A O 1
ATOM 629 N N . ASP A 1 91 ? 4.896 -2.915 0.885 1.00 81.75 91 ASP A N 1
ATOM 630 C CA . ASP A 1 91 ? 5.895 -3.964 0.647 1.00 81.75 91 ASP A CA 1
ATOM 631 C C . ASP A 1 91 ? 5.519 -4.850 -0.550 1.00 81.75 91 ASP A C 1
ATOM 633 O O . ASP A 1 91 ? 6.342 -5.102 -1.437 1.00 81.75 91 ASP A O 1
ATOM 637 N N . MET A 1 92 ? 4.250 -5.265 -0.655 1.00 80.44 92 MET A N 1
ATOM 638 C CA . MET A 1 92 ? 3.783 -6.051 -1.804 1.00 80.44 92 MET A CA 1
ATOM 639 C C . MET A 1 92 ? 3.840 -5.266 -3.122 1.00 80.44 92 MET A C 1
ATOM 641 O O . MET A 1 92 ? 4.203 -5.820 -4.166 1.00 80.44 92 MET A O 1
ATOM 645 N N . LYS A 1 93 ? 3.500 -3.971 -3.103 1.00 85.75 93 LYS A N 1
ATOM 646 C CA . LYS A 1 93 ? 3.612 -3.112 -4.293 1.00 85.75 93 LYS A CA 1
ATOM 647 C C . LYS A 1 93 ? 5.063 -2.927 -4.712 1.00 85.75 93 LYS A C 1
ATOM 649 O O . LYS A 1 93 ? 5.358 -2.991 -5.905 1.00 85.75 93 LYS A O 1
ATOM 654 N N . ILE A 1 94 ? 5.954 -2.716 -3.749 1.00 85.94 94 ILE A N 1
ATOM 655 C CA . ILE A 1 94 ? 7.388 -2.578 -3.983 1.00 85.94 94 ILE A CA 1
ATOM 656 C C . ILE A 1 94 ? 7.923 -3.867 -4.614 1.00 85.94 94 ILE A C 1
ATOM 658 O O . ILE A 1 94 ? 8.548 -3.805 -5.673 1.00 85.94 94 ILE A O 1
ATOM 662 N N . ALA A 1 95 ? 7.591 -5.034 -4.056 1.00 87.00 95 ALA A N 1
ATOM 663 C CA . ALA A 1 95 ? 7.982 -6.330 -4.610 1.00 87.00 95 ALA A CA 1
ATOM 664 C C . ALA A 1 95 ? 7.482 -6.533 -6.055 1.00 87.00 95 ALA A C 1
ATOM 666 O O . ALA A 1 95 ? 8.248 -6.945 -6.931 1.00 87.00 95 ALA A O 1
ATOM 667 N N . SER A 1 96 ? 6.222 -6.183 -6.339 1.00 88.75 96 SER A N 1
ATOM 668 C CA . SER A 1 96 ? 5.664 -6.262 -7.698 1.00 88.75 96 SER A CA 1
ATOM 669 C C . SER A 1 96 ? 6.360 -5.305 -8.674 1.00 88.75 96 SER A C 1
ATOM 671 O O . SER A 1 96 ? 6.657 -5.681 -9.811 1.00 88.75 96 SER A O 1
ATOM 673 N N . ASN A 1 97 ? 6.672 -4.084 -8.239 1.00 90.62 97 ASN A N 1
ATOM 674 C CA . ASN A 1 97 ? 7.393 -3.115 -9.059 1.00 90.62 97 ASN A CA 1
ATOM 675 C C . ASN A 1 97 ? 8.823 -3.580 -9.356 1.00 90.62 97 ASN A C 1
ATOM 677 O O . ASN A 1 97 ? 9.257 -3.482 -10.503 1.00 90.62 97 ASN A O 1
ATOM 681 N N . TYR A 1 98 ? 9.527 -4.158 -8.379 1.00 89.81 98 TYR A N 1
ATOM 682 C CA . TYR A 1 98 ? 10.854 -4.738 -8.599 1.00 89.81 98 TYR A CA 1
ATOM 683 C C . TYR A 1 98 ? 10.834 -5.870 -9.632 1.00 89.81 98 TYR A C 1
ATOM 685 O O . TYR A 1 98 ? 11.728 -5.932 -10.478 1.00 89.81 98 TYR A O 1
ATOM 693 N N . ALA A 1 99 ? 9.805 -6.724 -9.623 1.00 91.75 99 ALA A N 1
ATOM 694 C CA . ALA A 1 99 ? 9.649 -7.765 -10.640 1.00 91.75 99 ALA A CA 1
ATOM 695 C C . ALA A 1 99 ? 9.512 -7.166 -12.053 1.00 91.75 99 ALA A C 1
ATOM 697 O O . ALA A 1 99 ? 10.220 -7.584 -12.970 1.00 91.75 99 ALA A O 1
ATOM 698 N N . LYS A 1 100 ? 8.682 -6.124 -12.209 1.00 93.31 100 LYS A N 1
ATOM 699 C CA . LYS A 1 100 ? 8.503 -5.410 -13.487 1.00 93.31 100 LYS A CA 1
ATOM 700 C C . LYS A 1 100 ? 9.774 -4.695 -13.947 1.00 93.31 100 LYS A C 1
ATOM 702 O O . LYS A 1 100 ? 10.072 -4.681 -15.138 1.00 93.31 100 LYS A O 1
ATOM 707 N N . ILE A 1 101 ? 10.529 -4.099 -13.023 1.00 93.12 101 ILE A N 1
ATOM 708 C CA . ILE A 1 101 ? 11.807 -3.444 -13.338 1.00 93.12 101 ILE A CA 1
ATOM 709 C C . ILE A 1 101 ? 12.806 -4.477 -13.861 1.00 93.12 101 ILE A C 1
ATOM 711 O O . ILE A 1 101 ? 13.423 -4.251 -14.899 1.00 93.12 101 ILE A O 1
ATOM 715 N N . ARG A 1 102 ? 12.920 -5.631 -13.195 1.00 94.75 102 ARG A N 1
ATOM 716 C CA . ARG A 1 102 ? 13.824 -6.709 -13.614 1.00 94.75 102 ARG A CA 1
ATOM 717 C C . ARG A 1 102 ? 13.461 -7.262 -14.995 1.00 94.75 102 ARG A C 1
ATOM 719 O O . ARG A 1 102 ? 14.350 -7.539 -15.793 1.00 94.75 102 ARG A O 1
ATOM 726 N N . GLU A 1 103 ? 12.173 -7.413 -15.288 1.00 95.56 103 GLU A N 1
ATOM 727 C CA . GLU A 1 103 ? 11.703 -7.839 -16.610 1.00 95.56 103 GLU A CA 1
ATOM 728 C C . GLU A 1 103 ? 12.081 -6.825 -17.700 1.00 95.56 103 GLU A C 1
ATOM 730 O O . GLU A 1 103 ? 12.637 -7.196 -18.733 1.00 95.56 103 GLU A O 1
ATOM 735 N N . ARG A 1 104 ? 11.872 -5.530 -17.437 1.00 94.06 104 ARG A N 1
ATOM 736 C CA . ARG A 1 104 ? 12.257 -4.458 -18.367 1.00 94.06 104 ARG A CA 1
ATOM 737 C C . ARG A 1 104 ? 13.765 -4.372 -18.576 1.00 94.06 104 ARG A C 1
ATOM 739 O O . ARG A 1 104 ? 14.192 -4.150 -19.701 1.00 94.06 104 ARG A O 1
ATOM 746 N N . GLN A 1 105 ? 14.566 -4.578 -17.532 1.00 94.25 105 GLN A N 1
ATOM 747 C CA . GLN A 1 105 ? 16.027 -4.596 -17.649 1.00 94.25 105 GLN A CA 1
ATOM 748 C C . GLN A 1 105 ? 16.510 -5.703 -18.592 1.00 94.25 105 GLN A C 1
ATOM 750 O O . GLN A 1 105 ? 17.335 -5.429 -19.457 1.00 94.25 105 GLN A O 1
ATOM 755 N N . LYS A 1 106 ? 15.937 -6.911 -18.508 1.00 96.81 106 LYS A N 1
ATOM 756 C CA . LYS A 1 106 ? 16.253 -7.999 -19.452 1.00 96.81 106 LYS A CA 1
ATOM 757 C C . LYS A 1 106 ? 15.885 -7.650 -20.894 1.00 96.81 106 LYS A C 1
ATOM 759 O O . LYS A 1 106 ? 16.594 -8.020 -21.823 1.00 96.81 106 LYS A O 1
ATOM 764 N N . LEU A 1 107 ? 14.764 -6.954 -21.087 1.00 96.19 107 LEU A N 1
ATOM 765 C CA . LEU A 1 107 ? 14.333 -6.528 -22.416 1.00 96.19 107 LEU A CA 1
ATOM 766 C C . LEU A 1 107 ? 15.277 -5.471 -23.004 1.00 96.19 107 LEU A C 1
ATOM 768 O O . LEU A 1 107 ? 15.617 -5.554 -24.182 1.00 96.19 107 LEU A O 1
ATOM 772 N N . ILE A 1 108 ? 15.734 -4.520 -22.185 1.00 95.75 108 ILE A N 1
ATOM 773 C CA . ILE A 1 108 ? 16.734 -3.519 -22.583 1.00 95.75 108 ILE A CA 1
ATOM 774 C C . ILE A 1 108 ? 18.037 -4.211 -22.981 1.00 95.75 108 ILE A C 1
ATOM 776 O O . ILE A 1 108 ? 18.522 -3.974 -24.079 1.00 95.75 108 ILE A O 1
ATOM 780 N N . GLU A 1 109 ? 18.544 -5.124 -22.150 1.00 97.56 109 GLU A N 1
ATOM 781 C CA . GLU A 1 109 ? 19.777 -5.873 -22.428 1.00 97.56 109 GLU A CA 1
ATOM 782 C C . GLU A 1 109 ? 19.697 -6.639 -23.758 1.00 97.56 109 GLU A C 1
ATOM 784 O O . GLU A 1 109 ? 20.608 -6.566 -24.583 1.00 97.56 109 GLU A O 1
ATOM 789 N N . LYS A 1 110 ? 18.569 -7.311 -24.019 1.00 97.50 110 LYS A N 1
ATOM 790 C CA . LYS A 1 110 ? 18.343 -7.999 -25.295 1.00 97.50 110 LYS A CA 1
ATOM 791 C C . LYS A 1 110 ? 18.315 -7.023 -26.477 1.00 97.50 110 LYS A C 1
ATOM 793 O O . LYS A 1 110 ? 18.927 -7.285 -27.507 1.00 97.50 110 LYS A O 1
ATOM 798 N N . THR A 1 111 ? 17.632 -5.893 -26.313 1.00 94.81 111 THR A N 1
ATOM 799 C CA . THR A 1 111 ? 17.518 -4.866 -27.358 1.00 94.81 111 THR A CA 1
ATOM 800 C C . THR A 1 111 ? 18.881 -4.242 -27.673 1.00 94.81 111 THR A C 1
ATOM 802 O O . THR A 1 111 ? 19.204 -4.015 -28.835 1.00 94.81 111 THR A O 1
ATOM 805 N N . GLU A 1 112 ? 19.716 -3.992 -26.661 1.00 96.75 112 GLU A N 1
ATOM 806 C CA . GLU A 1 112 ? 21.076 -3.477 -26.854 1.00 96.75 112 GLU A CA 1
ATOM 807 C C . GLU A 1 112 ? 21.960 -4.456 -27.630 1.00 96.75 112 GLU A C 1
ATOM 809 O O . GLU A 1 112 ? 22.768 -4.033 -28.464 1.00 96.75 112 GLU A O 1
ATOM 814 N N . LEU A 1 113 ? 21.791 -5.758 -27.386 1.00 97.81 113 LEU A N 1
ATOM 815 C CA . LEU A 1 113 ? 22.506 -6.805 -28.106 1.00 97.81 113 LEU A CA 1
ATOM 816 C C . LEU A 1 113 ? 22.072 -6.865 -29.580 1.00 97.81 113 LEU A C 1
ATOM 818 O O . LEU A 1 113 ? 22.928 -6.840 -30.461 1.00 97.81 113 LEU A O 1
ATOM 822 N N . GLU A 1 114 ? 20.766 -6.811 -29.856 1.00 96.94 114 GLU A N 1
ATOM 823 C CA . GLU A 1 114 ? 20.223 -6.757 -31.224 1.00 96.94 114 GLU A CA 1
ATOM 824 C C . GLU A 1 114 ? 20.697 -5.502 -31.988 1.00 96.94 114 GLU A C 1
ATOM 826 O O . GLU A 1 114 ? 21.103 -5.588 -33.150 1.00 96.94 114 GLU A O 1
ATOM 831 N N . ILE A 1 115 ? 20.722 -4.330 -31.337 1.00 96.38 115 ILE A N 1
ATOM 832 C CA . ILE A 1 115 ? 21.243 -3.085 -31.934 1.00 96.38 115 ILE A CA 1
ATOM 833 C C . ILE A 1 115 ? 22.735 -3.213 -32.252 1.00 96.38 115 ILE A C 1
ATOM 835 O O . ILE A 1 115 ? 23.1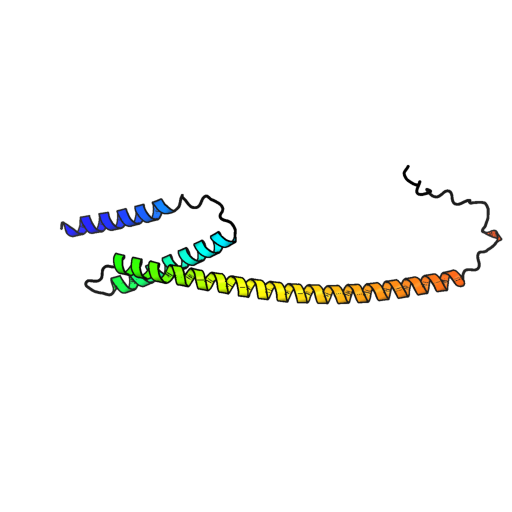91 -2.732 -33.296 1.00 96.38 115 ILE A O 1
ATOM 839 N N . ARG A 1 116 ? 23.509 -3.839 -31.359 1.00 96.81 116 ARG A N 1
ATOM 840 C CA . ARG A 1 116 ? 24.944 -4.057 -31.567 1.00 96.81 116 ARG A CA 1
ATOM 841 C C . ARG A 1 116 ? 25.188 -4.958 -32.773 1.00 96.81 116 ARG A C 1
ATOM 843 O O . ARG A 1 116 ? 25.969 -4.581 -33.644 1.00 96.81 116 ARG A O 1
ATOM 850 N N . GLU A 1 117 ? 24.477 -6.077 -32.867 1.00 97.50 117 GLU A N 1
ATOM 851 C CA . GLU A 1 117 ? 24.564 -6.991 -34.011 1.00 97.50 117 GLU A CA 1
ATOM 852 C C . GLU A 1 117 ? 24.165 -6.303 -35.323 1.00 97.50 117 GLU A C 1
ATOM 854 O O . GLU A 1 117 ? 24.873 -6.415 -36.327 1.00 97.50 117 GLU A O 1
ATOM 859 N N . ALA A 1 118 ? 23.077 -5.524 -35.316 1.00 95.38 118 ALA A N 1
ATOM 860 C CA . ALA A 1 118 ? 22.643 -4.758 -36.481 1.00 95.38 118 ALA A CA 1
ATOM 861 C C . ALA A 1 118 ? 23.700 -3.730 -36.917 1.00 95.38 118 ALA A C 1
ATOM 863 O O . ALA A 1 118 ? 23.986 -3.601 -38.110 1.00 95.38 118 ALA A O 1
ATOM 864 N N . ARG A 1 119 ? 24.325 -3.031 -35.961 1.00 94.44 119 ARG A N 1
ATOM 865 C CA . ARG A 1 119 ? 25.406 -2.075 -36.235 1.00 94.44 119 ARG A CA 1
ATOM 866 C C . ARG A 1 119 ? 26.638 -2.769 -36.818 1.00 94.44 119 ARG A C 1
ATOM 868 O O . ARG A 1 119 ? 27.205 -2.267 -37.784 1.00 94.44 119 ARG A O 1
ATOM 875 N N . GLU A 1 120 ? 27.038 -3.917 -36.279 1.00 96.69 120 GLU A N 1
ATOM 876 C CA . GLU A 1 120 ? 28.158 -4.701 -36.816 1.00 96.69 120 GLU A CA 1
ATOM 877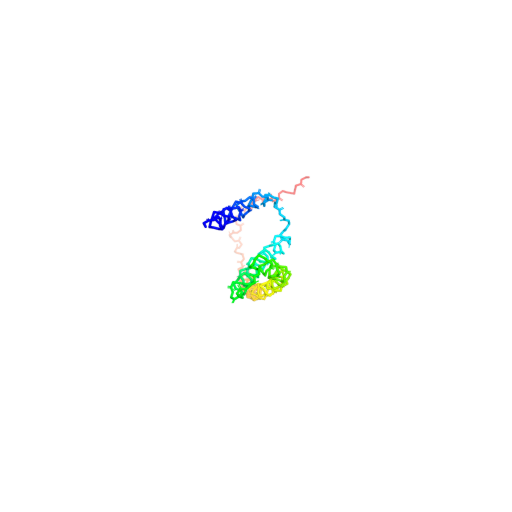 C C . GLU A 1 120 ? 27.877 -5.234 -38.224 1.00 96.69 120 GLU A C 1
ATOM 879 O O . GLU A 1 120 ? 28.780 -5.281 -39.064 1.00 96.69 120 GLU A O 1
ATOM 884 N N . LYS A 1 121 ? 26.632 -5.634 -38.501 1.00 95.50 121 LYS A N 1
ATOM 885 C CA . LYS A 1 121 ? 26.213 -6.071 -39.835 1.00 95.50 121 LYS A CA 1
ATOM 886 C C . LYS A 1 121 ? 26.296 -4.926 -40.845 1.00 95.50 121 LYS A C 1
ATOM 888 O O . LYS A 1 121 ? 26.963 -5.086 -41.861 1.00 95.50 121 LYS A O 1
ATOM 893 N N . MET A 1 122 ? 25.725 -3.762 -40.519 1.00 91.25 122 MET A N 1
ATOM 894 C CA . MET A 1 122 ? 25.820 -2.562 -41.362 1.00 91.25 122 MET A CA 1
ATOM 895 C C . MET A 1 122 ? 27.273 -2.131 -41.581 1.00 91.25 122 MET A C 1
ATOM 897 O O . MET A 1 122 ? 27.648 -1.754 -42.687 1.00 91.25 122 MET A O 1
ATOM 901 N N . HIS A 1 123 ? 28.114 -2.216 -40.546 1.00 92.50 123 HIS A N 1
ATOM 902 C CA . HIS A 1 123 ? 29.527 -1.879 -40.672 1.00 92.50 123 HIS A CA 1
ATOM 903 C C . HIS A 1 123 ? 30.254 -2.828 -41.636 1.00 92.50 123 HIS A C 1
ATOM 905 O O . HIS A 1 123 ? 30.976 -2.362 -42.516 1.00 92.50 123 HIS A O 1
ATOM 911 N N . ARG A 1 124 ? 30.016 -4.143 -41.542 1.00 93.44 124 ARG A N 1
ATOM 912 C CA . ARG A 1 124 ? 30.567 -5.127 -42.491 1.00 93.44 124 ARG A CA 1
ATOM 913 C C . ARG A 1 124 ? 30.075 -4.903 -43.920 1.00 93.44 124 ARG A C 1
ATOM 915 O O . ARG A 1 124 ? 30.892 -4.902 -44.834 1.00 93.44 124 ARG A O 1
ATOM 922 N N . GLU A 1 125 ? 28.776 -4.681 -44.109 1.00 90.38 125 GLU A N 1
ATOM 923 C CA . GLU A 1 125 ? 28.192 -4.386 -45.426 1.00 90.38 125 GLU A CA 1
ATOM 924 C C . GLU A 1 125 ? 28.790 -3.103 -46.028 1.00 90.38 125 GLU A C 1
ATOM 926 O O . GLU A 1 125 ? 29.126 -3.082 -47.209 1.00 90.38 125 GLU A O 1
ATOM 931 N N . SER A 1 126 ? 29.036 -2.071 -45.208 1.00 86.19 126 SER A N 1
ATOM 932 C CA . SER A 1 126 ? 29.669 -0.825 -45.663 1.00 86.19 126 SER A CA 1
ATOM 933 C C . SER A 1 126 ? 31.121 -0.992 -46.122 1.00 86.19 126 SER A C 1
ATOM 935 O O . SER A 1 126 ? 31.562 -0.247 -46.988 1.00 86.19 126 SER A O 1
ATOM 937 N N . MET A 1 127 ? 31.858 -1.976 -45.590 1.00 82.00 127 MET A N 1
ATOM 938 C CA . MET A 1 127 ? 33.222 -2.270 -46.050 1.00 82.00 127 MET A CA 1
ATOM 939 C C . MET A 1 127 ? 33.252 -3.032 -47.378 1.00 82.00 127 MET A C 1
ATOM 941 O O . MET A 1 127 ? 34.252 -2.964 -48.082 1.00 82.00 127 MET A O 1
ATOM 945 N N . MET A 1 128 ? 32.190 -3.776 -47.713 1.00 80.56 128 MET A N 1
ATOM 946 C CA . MET A 1 128 ? 32.088 -4.494 -48.992 1.00 80.56 128 MET A CA 1
ATOM 947 C C . MET A 1 128 ? 31.608 -3.600 -50.139 1.00 80.56 128 MET A C 1
ATOM 949 O O . MET A 1 128 ? 31.710 -3.987 -51.300 1.00 80.56 128 MET A O 1
ATOM 953 N N . PHE A 1 129 ? 31.070 -2.421 -49.827 1.00 78.44 129 PHE A N 1
ATOM 954 C CA . PHE A 1 129 ? 30.666 -1.445 -50.825 1.00 78.44 129 PHE A CA 1
ATOM 955 C C . PHE A 1 129 ? 31.893 -0.632 -51.258 1.00 78.44 129 PHE A C 1
ATOM 957 O O . PHE A 1 129 ? 32.208 0.398 -50.663 1.00 78.44 129 PHE A O 1
ATOM 964 N N . GLU A 1 130 ? 32.610 -1.099 -52.283 1.00 75.75 130 GLU A N 1
ATOM 965 C CA . GLU A 1 130 ? 33.568 -0.240 -52.982 1.00 75.75 130 GLU A CA 1
ATOM 966 C C . GLU A 1 130 ? 32.781 0.894 -53.656 1.00 75.75 130 GLU A C 1
ATOM 968 O O . GLU A 1 130 ? 31.899 0.624 -54.474 1.00 75.75 130 GLU A O 1
ATOM 973 N N . PRO A 1 131 ? 33.022 2.166 -53.288 1.00 68.81 131 PRO A N 1
ATOM 974 C CA . PRO A 1 131 ? 32.307 3.273 -53.893 1.00 68.81 131 PRO A CA 1
ATOM 975 C C . PRO A 1 131 ? 32.688 3.349 -55.370 1.00 68.81 131 PRO A C 1
ATOM 977 O O . PRO A 1 131 ? 33.842 3.632 -55.688 1.00 68.81 131 PRO A O 1
ATOM 980 N N . ASP A 1 132 ? 31.712 3.122 -56.246 1.00 76.31 132 ASP A N 1
ATOM 981 C CA . ASP A 1 132 ? 31.870 3.284 -57.687 1.00 76.31 132 ASP A CA 1
ATOM 982 C C . ASP A 1 132 ? 32.344 4.724 -57.985 1.00 76.31 132 ASP A C 1
ATOM 984 O O . ASP A 1 132 ? 31.627 5.687 -57.669 1.00 76.31 132 ASP A O 1
ATOM 988 N N . PRO A 1 133 ? 33.569 4.909 -58.512 1.00 72.44 133 PRO A N 1
ATOM 989 C CA . PRO A 1 133 ? 34.121 6.231 -58.773 1.00 72.44 133 PRO A CA 1
ATOM 990 C C . PRO A 1 133 ? 33.310 7.004 -59.820 1.00 72.44 133 PRO A C 1
ATOM 992 O O . PRO A 1 133 ? 33.298 8.235 -59.755 1.00 72.44 133 PRO A O 1
ATOM 995 N N . ASP A 1 134 ? 32.582 6.321 -60.708 1.00 76.00 134 ASP A N 1
ATOM 996 C CA . ASP A 1 134 ? 31.793 6.953 -61.772 1.00 76.00 134 ASP A CA 1
ATOM 997 C C . ASP A 1 134 ? 30.449 7.499 -61.254 1.00 76.00 134 ASP A C 1
ATOM 999 O O . ASP A 1 134 ? 29.889 8.442 -61.817 1.00 76.00 134 ASP A O 1
ATOM 1003 N N . LEU A 1 135 ? 29.958 6.984 -60.118 1.00 67.81 135 LEU A N 1
ATOM 1004 C CA . LEU A 1 135 ? 28.774 7.500 -59.416 1.00 67.81 135 LEU A CA 1
ATOM 1005 C C . LEU A 1 135 ? 29.092 8.650 -58.444 1.00 67.81 135 LEU A C 1
ATOM 1007 O O . LEU A 1 135 ? 28.172 9.249 -57.886 1.00 67.81 135 LEU A O 1
ATOM 1011 N N . ARG A 1 136 ? 30.367 9.039 -58.278 1.00 60.50 136 ARG A N 1
ATOM 1012 C CA . ARG A 1 136 ? 30.772 10.271 -57.561 1.00 60.50 136 ARG A CA 1
ATOM 1013 C C . ARG A 1 136 ? 30.552 11.547 -58.390 1.00 60.50 136 ARG A C 1
ATOM 1015 O O . ARG A 1 136 ? 31.258 12.540 -58.211 1.00 60.50 136 ARG A O 1
ATOM 1022 N N . GLY A 1 137 ? 29.588 11.533 -59.305 1.00 60.41 137 GLY A N 1
ATOM 1023 C CA . GLY A 1 137 ? 29.204 12.705 -60.077 1.00 60.41 137 GLY A CA 1
ATOM 1024 C C . GLY A 1 137 ? 28.602 13.777 -59.170 1.00 60.41 137 GLY A C 1
ATOM 1025 O O . GLY A 1 137 ? 27.519 13.581 -58.638 1.00 60.41 137 GLY A O 1
ATOM 1026 N N . GLU A 1 138 ? 29.338 14.875 -58.986 1.00 59.12 138 GLU A N 1
ATOM 1027 C CA . GLU A 1 138 ? 28.911 16.280 -58.809 1.00 59.12 138 GLU A CA 1
ATOM 1028 C C . GLU A 1 138 ? 27.812 16.662 -57.789 1.00 59.12 138 GLU A C 1
ATOM 1030 O O . GLU A 1 138 ? 27.529 17.846 -57.611 1.00 59.12 138 GLU A O 1
ATOM 1035 N N . TYR A 1 139 ? 27.218 15.733 -57.045 1.00 58.22 139 TYR A N 1
ATOM 1036 C CA . TYR A 1 139 ? 26.279 16.060 -55.976 1.00 58.22 139 TYR A CA 1
ATOM 1037 C C . TYR A 1 139 ? 27.052 16.293 -54.679 1.00 58.22 139 TYR A C 1
ATOM 1039 O O . TYR A 1 139 ? 27.199 15.410 -53.833 1.00 58.22 139 TYR A O 1
ATOM 1047 N N . ILE A 1 140 ? 27.556 17.519 -54.515 1.00 62.91 140 ILE A N 1
ATOM 1048 C CA . ILE A 1 140 ? 27.972 18.030 -53.206 1.00 62.91 140 ILE A CA 1
ATOM 1049 C C . ILE A 1 140 ? 26.746 17.928 -52.293 1.00 62.91 140 ILE A C 1
ATOM 1051 O O . ILE A 1 140 ? 25.740 18.595 -52.525 1.00 62.91 140 ILE A O 1
ATOM 1055 N N . TYR A 1 141 ? 26.806 17.072 -51.273 1.00 63.38 141 TYR A N 1
ATOM 1056 C CA . TYR A 1 141 ? 25.745 16.951 -50.277 1.00 63.38 141 TYR A CA 1
ATOM 1057 C C . TYR A 1 141 ? 25.580 18.292 -49.541 1.00 63.38 141 TYR A C 1
ATOM 1059 O O . TYR A 1 141 ? 26.341 18.615 -48.632 1.00 63.38 141 TYR A O 1
ATOM 1067 N N . THR A 1 142 ? 24.579 19.080 -49.936 1.00 62.69 142 THR A N 1
ATOM 1068 C CA . THR A 1 142 ? 24.172 20.350 -49.310 1.00 62.69 142 THR A CA 1
ATOM 1069 C C . THR A 1 142 ? 23.133 20.125 -48.208 1.00 62.69 142 THR A C 1
ATOM 1071 O O . THR A 1 142 ? 22.188 20.896 -48.047 1.00 62.69 142 THR A O 1
ATOM 1074 N N . GLY A 1 143 ? 23.273 19.036 -47.445 1.00 72.00 143 GLY A N 1
ATOM 1075 C CA . GLY A 1 143 ? 22.410 18.793 -46.292 1.00 72.00 143 GLY A CA 1
ATOM 1076 C C . GLY A 1 143 ? 22.542 19.909 -45.247 1.00 72.00 143 GLY A C 1
ATOM 1077 O O . GLY A 1 143 ? 23.580 20.574 -45.192 1.00 72.00 143 GLY A O 1
ATOM 1078 N N . PRO A 1 144 ? 21.511 20.1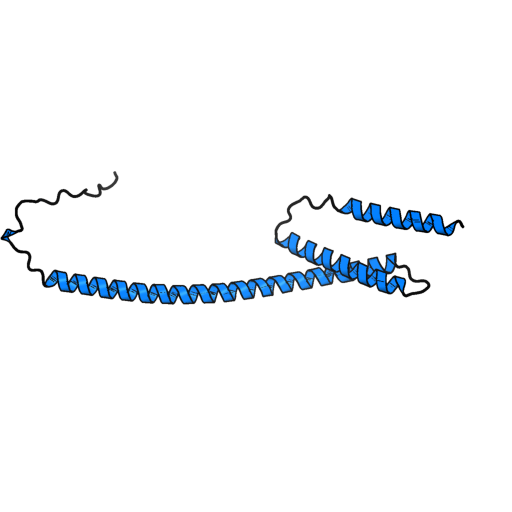31 -44.411 1.00 65.38 144 PRO A N 1
ATOM 1079 C CA . PRO A 1 144 ? 21.523 21.188 -43.409 1.00 65.38 144 PRO A CA 1
ATOM 1080 C C . PRO A 1 144 ? 22.707 20.975 -42.466 1.00 65.38 144 PRO A C 1
ATOM 1082 O O . PRO A 1 144 ? 22.734 20.029 -41.676 1.00 65.38 144 PRO A O 1
ATOM 1085 N N . THR A 1 145 ? 23.705 21.851 -42.556 1.00 67.44 145 THR A N 1
ATOM 1086 C CA . THR A 1 145 ? 24.738 21.942 -41.536 1.00 67.44 145 THR A CA 1
ATOM 1087 C C . THR A 1 145 ? 24.028 22.377 -40.262 1.00 67.44 145 THR A C 1
ATOM 1089 O O . THR A 1 145 ? 23.354 23.407 -40.232 1.00 67.44 145 THR A O 1
ATOM 1092 N N . LEU A 1 146 ? 24.098 21.549 -39.217 1.00 64.50 146 LEU A N 1
ATOM 1093 C CA . LEU A 1 146 ? 23.654 21.943 -37.886 1.00 64.50 146 LEU A CA 1
ATOM 1094 C C . LEU A 1 146 ? 24.548 23.111 -37.465 1.00 64.50 146 LEU A C 1
ATOM 1096 O O . LEU A 1 146 ? 25.672 22.916 -37.006 1.00 64.50 146 LEU A O 1
ATOM 1100 N N . GLY A 1 147 ? 24.073 24.325 -37.747 1.00 60.56 147 GLY A N 1
ATOM 1101 C CA . GLY A 1 147 ? 24.732 25.56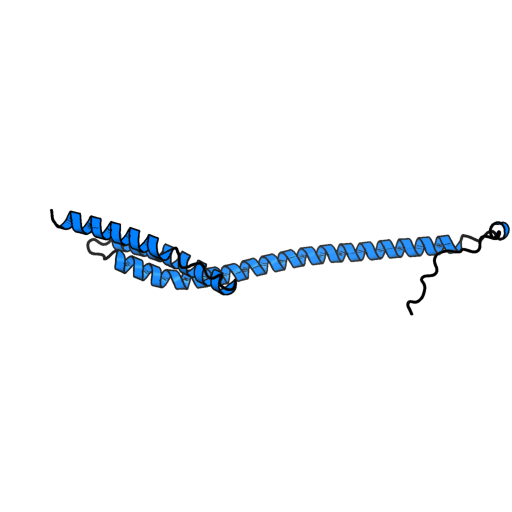5 -37.388 1.00 60.56 147 GLY A CA 1
ATOM 1102 C C . GLY A 1 147 ? 25.011 25.563 -35.894 1.00 60.56 147 GLY A C 1
ATOM 1103 O O . GLY A 1 147 ? 24.133 25.274 -35.083 1.00 60.56 147 GLY A O 1
ATOM 1104 N N . ILE A 1 148 ? 26.260 25.851 -35.552 1.00 59.31 148 ILE A N 1
ATOM 1105 C CA . ILE A 1 148 ? 26.703 26.070 -34.182 1.00 59.31 148 ILE A CA 1
ATOM 1106 C C . ILE A 1 148 ? 25.909 27.283 -33.662 1.00 59.31 148 ILE A C 1
ATOM 1108 O O . ILE A 1 148 ? 25.971 28.336 -34.304 1.00 59.31 148 ILE A O 1
ATOM 1112 N N . PRO A 1 149 ? 25.125 27.169 -32.574 1.00 69.00 149 PRO A N 1
ATOM 1113 C CA . PRO A 1 149 ? 24.460 28.332 -31.996 1.00 69.00 149 PRO A CA 1
ATOM 1114 C C . PRO A 1 149 ? 25.521 29.314 -31.475 1.00 69.00 149 PRO A C 1
ATOM 1116 O O . PRO A 1 149 ? 26.474 28.893 -30.817 1.00 69.00 149 PRO A O 1
ATOM 1119 N N . GLN A 1 150 ? 25.364 30.592 -31.840 1.00 61.69 150 GLN A N 1
ATOM 1120 C CA . GLN A 1 150 ? 26.199 31.713 -31.388 1.00 61.69 150 GLN A CA 1
ATOM 1121 C C . GLN A 1 150 ? 26.016 31.999 -29.898 1.00 61.69 150 GLN A C 1
ATOM 1123 O O . GLN A 1 150 ? 24.868 31.864 -29.414 1.00 61.69 150 GLN A O 1
#